Protein AF-A0A506R7N8-F1 (afdb_monomer_lite)

pLDDT: mean 87.82, std 11.96, range [47.84, 98.44]

Radius of gyration: 21.25 Å; chains: 1; bounding box: 70×43×49 Å

Secondary structure (DSSP, 8-state):
--GGGGGS--------SS-HHHHHHHHHHHHHGGGGSPPPGGG-SHHHHHHHHHHHHHHHHHHHHHHGGG--S-HHHHHHHHHHHHHHHHHHHHHHHHHTTPPP-HHHHHHHHHHHHHHHHHHHHHS---GGGHHHHHHHHHHHHHHHHHHTHHHHHHHHT-

Structure (mmCIF, N/CA/C/O backbone):
data_AF-A0A506R7N8-F1
#
_entry.id   AF-A0A506R7N8-F1
#
loop_
_atom_site.group_PDB
_atom_site.id
_atom_site.type_symbol
_atom_site.label_atom_id
_atom_site.label_alt_id
_atom_site.label_comp_id
_atom_site.label_asym_id
_atom_site.label_entity_id
_atom_site.label_seq_id
_atom_site.pdbx_PDB_ins_code
_atom_site.Cartn_x
_atom_site.Cartn_y
_atom_site.Cartn_z
_atom_site.occupancy
_atom_site.B_iso_or_equiv
_atom_site.auth_seq_id
_atom_site.auth_comp_id
_atom_site.auth_asym_id
_atom_site.auth_atom_id
_atom_site.pdbx_PDB_model_num
ATOM 1 N N . MET A 1 1 ? -54.393 -23.425 22.271 1.00 50.28 1 MET A N 1
ATOM 2 C CA . MET A 1 1 ? -53.135 -23.169 21.539 1.00 50.28 1 MET A CA 1
ATOM 3 C C . MET A 1 1 ? -51.995 -23.272 22.531 1.00 50.28 1 MET A C 1
ATOM 5 O O . MET A 1 1 ? -51.877 -22.425 23.405 1.00 50.28 1 MET A O 1
ATOM 9 N N . SER A 1 2 ? -51.272 -24.388 22.492 1.00 47.84 2 SER A N 1
ATOM 10 C CA . SER A 1 2 ? -50.206 -24.721 23.436 1.00 47.84 2 SER A CA 1
ATOM 11 C C . SER A 1 2 ? -48.902 -24.026 23.056 1.00 47.84 2 SER A C 1
ATOM 13 O O . SER A 1 2 ? -48.485 -24.072 21.905 1.00 47.84 2 SER A O 1
ATOM 15 N N . VAL A 1 3 ? -48.219 -23.480 24.062 1.00 57.69 3 VAL A N 1
ATOM 16 C CA . VAL A 1 3 ? -46.898 -22.812 24.029 1.00 57.69 3 VAL A CA 1
ATOM 17 C C . VAL A 1 3 ? -45.778 -23.653 23.365 1.00 57.69 3 VAL A C 1
ATOM 19 O O . VAL A 1 3 ? -44.686 -23.160 23.111 1.00 57.69 3 VAL A O 1
ATOM 22 N N . GLN A 1 4 ? -46.036 -24.923 23.038 1.00 52.19 4 GLN A N 1
ATOM 23 C CA . GLN A 1 4 ? -45.079 -25.851 22.429 1.00 52.19 4 GLN A CA 1
ATOM 24 C C . GLN A 1 4 ? -44.862 -25.681 20.914 1.00 52.19 4 GLN A C 1
ATOM 26 O O . GLN A 1 4 ? -43.877 -26.207 20.401 1.00 52.19 4 GLN A O 1
ATOM 31 N N . GLU A 1 5 ? -45.711 -24.945 20.194 1.00 51.19 5 GLU A N 1
ATOM 32 C CA . GLU A 1 5 ? -45.593 -24.814 18.727 1.00 51.19 5 GLU A CA 1
ATOM 33 C C . GLU A 1 5 ? -44.545 -23.789 18.256 1.00 51.19 5 GLU A C 1
ATOM 35 O O . GLU A 1 5 ? -44.140 -23.813 17.098 1.00 51.19 5 GLU A O 1
ATOM 40 N N . GLU A 1 6 ? -44.030 -22.930 19.140 1.00 52.16 6 GLU A N 1
ATOM 41 C CA . GLU A 1 6 ? -43.092 -21.858 18.757 1.00 52.16 6 GLU A CA 1
ATOM 42 C C . GLU A 1 6 ? -41.606 -22.289 18.765 1.00 52.16 6 GLU A C 1
ATOM 44 O O . GLU A 1 6 ? -40.712 -21.520 18.411 1.00 52.16 6 GLU A O 1
ATOM 49 N N . LEU A 1 7 ? -41.313 -23.537 19.150 1.00 54.09 7 LEU A N 1
ATOM 50 C CA . LEU A 1 7 ? -39.944 -24.064 19.279 1.00 54.09 7 LEU A CA 1
ATOM 51 C C . LEU A 1 7 ? -39.391 -24.721 18.004 1.00 54.09 7 LEU A C 1
ATOM 53 O O . LEU A 1 7 ? -38.232 -25.143 17.988 1.00 54.09 7 LEU A O 1
ATOM 57 N N . ILE A 1 8 ? -40.176 -24.797 16.928 1.00 61.09 8 ILE A N 1
ATOM 58 C CA . ILE A 1 8 ? -39.795 -25.501 15.702 1.00 61.09 8 ILE A CA 1
ATOM 59 C C . ILE A 1 8 ? -39.525 -24.487 14.576 1.00 61.09 8 ILE A C 1
ATOM 61 O O . ILE A 1 8 ? -40.351 -23.653 14.241 1.00 61.09 8 ILE A O 1
ATOM 65 N N . THR A 1 9 ? -38.322 -24.598 14.004 1.00 58.53 9 THR A N 1
ATOM 66 C CA . THR A 1 9 ? -37.791 -23.928 12.799 1.00 58.53 9 THR A CA 1
ATOM 67 C C . THR A 1 9 ? -37.196 -22.519 12.927 1.00 58.53 9 THR A C 1
ATOM 69 O O . THR A 1 9 ? -37.532 -21.613 12.167 1.00 58.53 9 THR A O 1
ATOM 72 N N . LYS A 1 10 ? -36.153 -22.340 13.745 1.00 57.75 10 LYS A N 1
ATOM 73 C CA . LYS A 1 10 ? -35.015 -21.538 13.253 1.00 57.75 10 LYS A CA 1
ATOM 74 C C . LYS A 1 10 ? -33.999 -22.507 12.653 1.00 57.75 10 LYS A C 1
ATOM 76 O O . LYS A 1 10 ? -33.457 -23.310 13.412 1.00 57.75 10 LYS A O 1
ATOM 81 N N . PRO A 1 11 ? -33.746 -22.484 11.329 1.00 61.94 11 PRO A N 1
ATOM 82 C CA . PRO A 1 11 ? -32.710 -23.331 10.756 1.00 61.94 11 PRO A CA 1
ATOM 83 C C . PRO A 1 11 ? -31.388 -23.023 11.472 1.00 61.94 11 PRO A C 1
ATOM 85 O O . PRO A 1 11 ? -31.109 -21.846 11.745 1.00 61.94 11 PRO A O 1
ATOM 88 N N . PRO A 1 12 ? -30.582 -24.041 11.824 1.00 63.19 12 PRO A N 1
ATOM 89 C CA . PRO A 1 12 ? -29.289 -23.804 12.438 1.00 63.19 12 PRO A CA 1
ATOM 90 C C . PRO A 1 12 ? -28.508 -22.895 11.496 1.00 63.19 12 PRO A C 1
ATOM 92 O O . PRO A 1 12 ? -28.318 -23.215 10.325 1.00 63.19 12 PRO A O 1
ATOM 95 N N . LYS A 1 13 ? -28.118 -21.720 11.997 1.00 65.88 13 LYS A N 1
ATOM 96 C CA . LYS A 1 13 ? -27.350 -20.736 11.236 1.00 65.88 13 LYS A CA 1
ATOM 97 C C . LYS A 1 13 ? -26.044 -21.418 10.835 1.00 65.88 13 LYS A C 1
ATOM 99 O O . LYS A 1 13 ? -25.138 -21.522 11.663 1.00 65.88 13 LYS A O 1
ATOM 104 N N . SER A 1 14 ? -25.992 -21.949 9.613 1.00 70.00 14 SER A N 1
ATOM 105 C CA . SER A 1 14 ? -24.886 -22.756 9.110 1.00 70.00 14 SER A CA 1
ATOM 106 C C . SER A 1 14 ? -23.628 -21.909 9.194 1.00 70.00 14 SER A C 1
ATOM 108 O O . SER A 1 14 ? -23.457 -20.944 8.442 1.00 70.00 14 SER A O 1
ATOM 110 N N . ARG A 1 15 ? -22.775 -22.199 10.178 1.00 70.31 15 ARG A N 1
ATOM 111 C CA . ARG A 1 15 ? -21.480 -21.537 10.268 1.00 70.31 15 ARG A CA 1
ATOM 112 C C . ARG A 1 15 ? -20.692 -21.989 9.039 1.00 70.31 15 ARG A C 1
ATOM 114 O O . ARG A 1 15 ? -20.646 -23.192 8.789 1.00 70.31 15 ARG A O 1
ATOM 121 N N . PRO A 1 16 ? -20.127 -21.062 8.251 1.00 70.62 16 PRO A N 1
ATOM 122 C CA . PRO A 1 16 ? -19.314 -21.452 7.112 1.00 70.62 16 PRO A CA 1
ATOM 123 C C . PRO A 1 16 ? -18.175 -22.350 7.603 1.00 70.62 16 PRO A C 1
ATOM 125 O O . PRO A 1 16 ? -17.572 -22.067 8.640 1.00 70.62 16 PRO A O 1
ATOM 128 N N . LEU A 1 17 ? -17.901 -23.426 6.860 1.00 79.31 17 LEU A N 1
ATOM 129 C CA . LEU A 1 17 ? -16.874 -24.417 7.200 1.00 79.31 17 LEU A CA 1
ATOM 130 C C . LEU A 1 17 ? -15.485 -23.773 7.355 1.00 79.31 17 LEU A C 1
ATOM 132 O O . LEU A 1 17 ? -14.674 -24.219 8.159 1.00 79.31 17 LEU A O 1
ATOM 136 N N . ILE A 1 18 ? -15.237 -22.688 6.614 1.00 83.94 18 ILE A N 1
ATOM 137 C CA . ILE A 1 18 ? -13.991 -21.924 6.636 1.00 83.94 18 ILE A CA 1
ATOM 138 C C . ILE A 1 18 ? -14.291 -20.505 7.143 1.00 83.94 18 ILE A C 1
ATOM 140 O O . ILE A 1 18 ? -15.169 -19.827 6.596 1.00 83.94 18 ILE A O 1
ATOM 144 N N . PRO A 1 19 ? -13.577 -20.009 8.170 1.00 88.06 19 PRO A N 1
ATOM 145 C CA . PRO A 1 19 ? -13.793 -18.661 8.675 1.00 88.06 19 PRO A CA 1
ATOM 146 C C . PRO A 1 19 ? -13.356 -17.617 7.637 1.00 88.06 19 PRO A C 1
ATOM 148 O O . PRO A 1 19 ? -12.292 -17.720 7.032 1.00 88.06 19 PRO A O 1
ATOM 151 N N . PHE A 1 20 ? -14.155 -16.561 7.466 1.00 89.56 20 PHE A N 1
ATOM 152 C CA . PHE 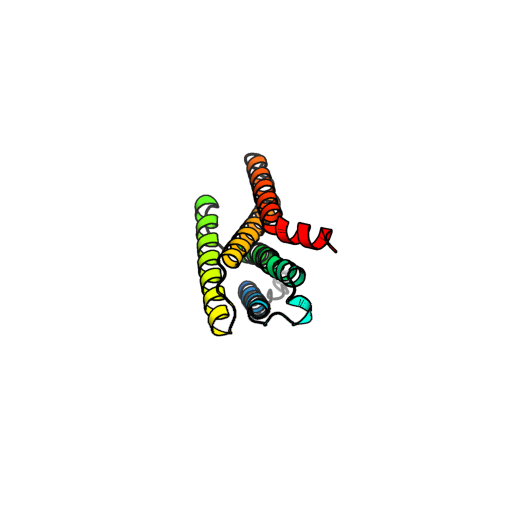A 1 20 ? -13.924 -15.508 6.466 1.00 89.56 20 PHE A CA 1
ATOM 153 C C . PHE A 1 20 ? -12.494 -14.912 6.446 1.00 89.56 20 PHE A C 1
ATOM 155 O O . PHE A 1 20 ? -11.959 -14.726 5.354 1.00 89.56 20 PHE A O 1
ATOM 162 N N . PRO A 1 21 ? -11.816 -14.662 7.590 1.00 91.06 21 PRO A N 1
ATOM 163 C CA . PRO A 1 21 ? -10.426 -14.200 7.578 1.00 91.06 21 PRO A CA 1
ATOM 164 C C . PRO A 1 21 ? -9.455 -15.170 6.894 1.00 91.06 21 PRO A C 1
ATOM 166 O O . PRO A 1 21 ? -8.516 -14.716 6.253 1.00 91.06 21 PRO A O 1
ATOM 169 N N . VAL A 1 22 ? -9.686 -16.484 6.988 1.00 92.25 22 VAL A N 1
ATOM 170 C CA . VAL A 1 22 ? -8.844 -17.492 6.324 1.00 92.25 22 VAL A CA 1
ATOM 171 C C . VAL A 1 22 ? -9.018 -17.419 4.811 1.00 92.25 22 VAL A C 1
ATOM 173 O O . VAL A 1 22 ? -8.026 -17.455 4.092 1.00 92.25 22 VAL A O 1
ATOM 176 N N . ILE A 1 23 ? -10.247 -17.215 4.327 1.00 93.88 23 ILE A N 1
ATOM 177 C CA . ILE A 1 23 ? -10.509 -17.004 2.895 1.00 93.88 23 ILE A CA 1
ATOM 178 C C . ILE A 1 23 ? -9.739 -15.778 2.392 1.00 93.88 23 ILE A C 1
ATOM 180 O O . ILE A 1 23 ? -9.076 -15.855 1.363 1.00 93.88 23 ILE A O 1
ATOM 184 N N . LEU A 1 24 ? -9.770 -14.666 3.137 1.00 94.88 24 LEU A N 1
ATOM 185 C CA . LEU A 1 24 ? -9.000 -13.473 2.776 1.00 94.88 24 LEU A CA 1
ATOM 186 C C . LEU A 1 24 ? -7.499 -13.762 2.722 1.00 94.88 24 LEU A C 1
ATOM 188 O O . LEU A 1 24 ? -6.851 -13.346 1.768 1.00 94.88 24 LEU A O 1
ATOM 192 N N . VAL A 1 25 ? -6.943 -14.475 3.709 1.00 94.56 25 VAL A N 1
ATOM 193 C CA . VAL A 1 25 ? -5.517 -14.846 3.697 1.00 94.56 25 VAL A CA 1
ATOM 194 C C . VAL A 1 25 ? -5.189 -15.647 2.442 1.00 94.56 25 VAL A C 1
ATOM 196 O O . VAL A 1 25 ? -4.279 -15.262 1.722 1.00 94.56 25 VAL A O 1
ATOM 199 N N . VAL A 1 26 ? -5.968 -16.684 2.125 1.00 95.38 26 VAL A N 1
ATOM 200 C CA . VAL A 1 26 ? -5.753 -17.511 0.927 1.00 95.38 26 VAL A CA 1
ATOM 201 C C . VAL A 1 26 ? -5.806 -16.671 -0.350 1.00 95.38 26 VAL A C 1
ATOM 203 O O . VAL A 1 26 ? -4.899 -16.757 -1.174 1.00 95.38 26 VAL A O 1
ATOM 206 N N . VAL A 1 27 ? -6.822 -15.815 -0.503 1.00 96.06 27 VAL A N 1
ATOM 207 C CA . VAL A 1 27 ? -6.962 -14.939 -1.677 1.00 96.06 27 VAL A CA 1
ATOM 208 C C . VAL A 1 27 ? -5.755 -14.013 -1.820 1.00 96.06 27 VAL A C 1
ATOM 210 O O . VAL A 1 27 ? -5.171 -13.928 -2.897 1.00 96.06 27 VAL A O 1
ATOM 213 N N . PHE A 1 28 ? -5.339 -13.346 -0.743 1.00 96.25 28 PHE A N 1
ATOM 214 C CA . PHE A 1 28 ? -4.194 -12.437 -0.793 1.00 96.25 28 PHE A CA 1
ATOM 215 C C . PHE A 1 28 ? -2.863 -13.166 -0.975 1.00 96.25 28 PHE A C 1
ATOM 217 O O . PHE A 1 28 ? -1.987 -12.630 -1.646 1.00 96.25 28 PHE A O 1
ATOM 224 N N . SER A 1 29 ? -2.715 -14.386 -0.457 1.00 94.00 29 SER A N 1
ATOM 225 C CA . SER A 1 29 ? -1.554 -15.234 -0.733 1.00 94.00 29 SER A CA 1
ATOM 226 C C . SER A 1 29 ? -1.470 -15.593 -2.217 1.00 94.00 29 SER A C 1
ATOM 228 O O . SER A 1 29 ? -0.41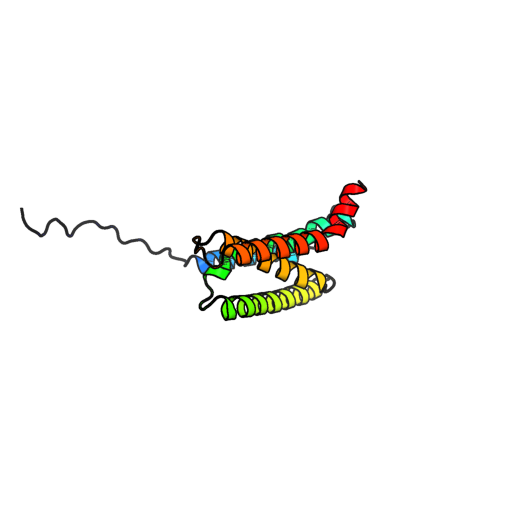1 -15.423 -2.815 1.00 94.00 29 SER A O 1
ATOM 230 N N . ILE A 1 30 ? -2.581 -15.993 -2.843 1.00 95.56 30 ILE A N 1
ATOM 231 C CA . ILE A 1 30 ? -2.622 -16.284 -4.286 1.00 95.56 30 ILE A CA 1
ATOM 232 C C . ILE A 1 30 ? -2.292 -15.029 -5.097 1.00 95.56 30 ILE A C 1
ATOM 234 O O . ILE A 1 30 ? -1.430 -15.068 -5.969 1.00 95.56 30 ILE A O 1
ATOM 238 N N . LEU A 1 31 ? -2.923 -13.894 -4.785 1.00 94.94 31 LEU A N 1
ATOM 239 C CA . LEU A 1 31 ? -2.651 -12.635 -5.481 1.00 94.94 31 LEU A CA 1
ATOM 240 C C . LEU A 1 31 ? -1.208 -12.154 -5.270 1.00 94.94 31 LEU A C 1
ATOM 242 O O . LEU A 1 31 ? -0.627 -11.569 -6.179 1.00 94.94 31 LEU A O 1
ATOM 246 N N . SER A 1 32 ? -0.601 -12.430 -4.110 1.00 93.81 32 SER A N 1
ATOM 247 C CA . SER A 1 32 ? 0.791 -12.053 -3.845 1.00 93.81 32 SER A CA 1
ATOM 248 C C . SER A 1 32 ? 1.796 -12.783 -4.740 1.00 93.81 32 SER A C 1
ATOM 250 O O . SER A 1 32 ? 2.881 -12.258 -4.979 1.00 93.81 32 SER A O 1
ATOM 252 N N . ALA A 1 33 ? 1.428 -13.934 -5.320 1.00 93.00 33 ALA A N 1
ATOM 253 C CA . ALA A 1 33 ? 2.267 -14.634 -6.292 1.00 93.00 33 ALA A CA 1
ATOM 254 C C . ALA A 1 33 ? 2.610 -13.751 -7.509 1.00 93.00 33 ALA A C 1
ATOM 256 O O . ALA A 1 33 ? 3.681 -13.896 -8.094 1.00 93.00 33 ALA A O 1
ATOM 257 N N . LEU A 1 34 ? 1.748 -12.781 -7.847 1.00 91.19 34 LEU A N 1
ATOM 258 C CA . LEU A 1 34 ? 1.969 -11.839 -8.947 1.00 91.19 34 LEU A CA 1
ATOM 259 C C . LEU A 1 34 ? 3.220 -10.968 -8.755 1.00 91.19 34 LEU A C 1
ATOM 261 O O . LEU A 1 34 ? 3.839 -10.585 -9.745 1.00 91.19 34 LEU A O 1
ATOM 265 N N . PHE A 1 35 ? 3.643 -10.699 -7.514 1.00 91.06 35 PHE A N 1
ATOM 266 C CA . PHE A 1 35 ? 4.874 -9.945 -7.241 1.00 91.06 35 PHE A CA 1
ATOM 267 C C . PHE A 1 35 ? 6.140 -10.707 -7.661 1.00 91.06 35 PHE A C 1
ATOM 269 O O . PHE A 1 35 ? 7.172 -10.097 -7.950 1.00 91.06 35 PHE A O 1
ATOM 276 N N . PHE A 1 36 ? 6.068 -12.035 -7.740 1.00 91.25 36 PHE A N 1
ATOM 277 C CA . PHE A 1 36 ? 7.199 -12.896 -8.087 1.00 91.25 36 PHE A CA 1
ATOM 278 C C . PHE A 1 36 ? 7.296 -13.176 -9.587 1.00 91.25 36 PHE A C 1
ATOM 280 O O . PHE A 1 36 ? 8.325 -13.659 -10.052 1.00 91.25 36 PHE A O 1
ATOM 287 N N . VAL A 1 37 ? 6.259 -12.844 -10.361 1.00 88.19 37 VAL A N 1
ATOM 288 C CA . VAL A 1 37 ? 6.269 -13.024 -11.814 1.00 88.19 37 VAL A CA 1
ATOM 289 C C . VAL A 1 37 ? 7.259 -12.029 -12.438 1.00 88.19 37 VAL A C 1
ATOM 291 O O . VAL A 1 37 ? 7.153 -10.823 -12.182 1.00 88.19 37 VAL A O 1
ATOM 294 N N . PRO A 1 38 ? 8.232 -12.488 -13.249 1.00 83.50 38 PRO A N 1
ATOM 295 C CA . PRO A 1 38 ? 9.137 -11.597 -13.966 1.00 83.50 38 PRO A CA 1
ATOM 296 C C . PRO A 1 38 ? 8.374 -10.639 -14.883 1.00 83.50 38 PRO A C 1
ATOM 298 O O . PRO A 1 38 ? 7.356 -11.001 -15.473 1.00 83.50 38 PRO A O 1
ATOM 301 N N . VAL A 1 39 ? 8.880 -9.414 -15.033 1.00 82.94 39 VAL A N 1
ATOM 302 C CA . VAL A 1 39 ? 8.249 -8.412 -15.901 1.00 82.94 39 VAL A CA 1
ATOM 303 C C . VAL A 1 39 ? 8.278 -8.906 -17.357 1.00 82.94 39 VAL A C 1
ATOM 305 O O . VAL A 1 39 ? 9.365 -9.178 -17.874 1.00 82.94 39 VAL A O 1
ATOM 308 N N . PRO A 1 40 ? 7.126 -9.010 -18.047 1.00 85.44 40 PRO A N 1
ATOM 309 C CA . PRO A 1 40 ? 7.085 -9.406 -19.451 1.00 85.44 40 PRO A CA 1
ATOM 310 C C . PRO A 1 40 ? 7.900 -8.454 -20.332 1.00 85.44 40 PRO A C 1
ATOM 312 O O . PRO A 1 40 ? 7.866 -7.245 -20.110 1.00 85.44 40 PRO A O 1
ATOM 315 N N . LYS A 1 41 ? 8.556 -8.972 -21.383 1.00 85.88 41 LYS A N 1
ATOM 316 C CA . LYS A 1 41 ? 9.434 -8.183 -22.276 1.00 85.88 41 LYS A CA 1
ATOM 317 C C . LYS A 1 41 ? 8.775 -6.913 -22.834 1.00 85.88 41 LYS A C 1
ATOM 319 O O . LYS A 1 41 ? 9.420 -5.879 -22.946 1.00 85.88 41 LYS A O 1
ATOM 324 N N . TRP A 1 42 ? 7.480 -6.978 -23.142 1.00 84.50 42 TRP A N 1
ATOM 325 C CA . TRP A 1 42 ? 6.703 -5.849 -23.662 1.00 84.50 42 TRP A CA 1
ATOM 326 C C . TRP A 1 42 ? 6.400 -4.762 -22.608 1.00 84.50 42 TRP A C 1
ATOM 328 O O . TRP A 1 42 ? 6.115 -3.628 -22.977 1.00 84.50 42 TRP A O 1
ATOM 338 N N . MET A 1 43 ? 6.512 -5.068 -21.308 1.00 85.31 43 MET A N 1
ATOM 339 C CA . MET A 1 43 ? 6.419 -4.107 -20.192 1.00 85.31 43 MET A CA 1
ATOM 340 C C . MET A 1 43 ? 7.771 -3.760 -19.566 1.00 85.31 43 MET A C 1
ATOM 342 O O . MET A 1 43 ? 7.815 -2.984 -18.614 1.00 85.31 43 MET A O 1
ATOM 346 N N . SER A 1 44 ? 8.880 -4.295 -20.081 1.00 83.25 44 SER A N 1
ATOM 347 C CA . SER A 1 44 ? 10.214 -4.025 -19.531 1.00 83.25 44 SER A CA 1
ATOM 348 C C . SER A 1 44 ? 10.677 -2.577 -19.732 1.00 83.25 44 SER A C 1
ATOM 350 O O . SER A 1 44 ? 11.680 -2.171 -19.151 1.00 83.25 44 SER A O 1
ATOM 352 N N . GLY A 1 45 ? 9.957 -1.787 -20.535 1.00 87.31 45 GLY A N 1
ATOM 353 C CA . GLY A 1 45 ? 10.228 -0.366 -20.714 1.00 87.31 45 GLY A CA 1
ATOM 354 C C . GLY A 1 45 ? 9.935 0.478 -19.460 1.00 87.31 45 GLY A C 1
ATOM 355 O O . GLY A 1 45 ? 9.200 0.051 -18.563 1.00 87.31 45 GLY A O 1
ATOM 356 N N . PRO A 1 46 ? 10.443 1.724 -19.403 1.00 86.00 46 PRO A N 1
ATOM 357 C CA . PRO A 1 46 ? 10.288 2.597 -18.239 1.00 86.00 46 PRO A CA 1
ATOM 358 C C . PRO A 1 46 ? 8.831 2.859 -17.842 1.00 86.00 46 PRO A C 1
ATOM 360 O O . PRO A 1 46 ? 8.554 3.041 -16.653 1.00 86.00 46 PRO A O 1
ATOM 363 N N . LEU A 1 47 ? 7.920 2.911 -18.818 1.00 87.75 47 LEU A N 1
ATOM 364 C CA . LEU A 1 47 ? 6.488 3.097 -18.591 1.00 87.75 47 LEU A CA 1
ATOM 365 C C . LEU A 1 47 ? 5.842 1.841 -17.994 1.00 87.75 47 LEU A C 1
ATOM 367 O O . LEU A 1 47 ? 5.159 1.936 -16.978 1.00 87.75 47 LEU A O 1
ATOM 371 N N . GLY A 1 48 ? 6.097 0.666 -18.578 1.00 87.44 48 GLY A N 1
ATOM 372 C CA . GLY A 1 48 ? 5.551 -0.602 -18.087 1.00 87.44 48 GLY A CA 1
ATOM 373 C C . GLY A 1 48 ? 5.983 -0.891 -16.649 1.00 87.44 48 GLY A C 1
ATOM 374 O O . GLY A 1 48 ? 5.146 -1.216 -15.808 1.00 87.44 48 GLY A O 1
ATOM 375 N N . ALA A 1 49 ? 7.252 -0.635 -16.318 1.00 85.94 49 ALA A N 1
ATOM 376 C CA . ALA A 1 49 ? 7.738 -0.705 -14.942 1.00 85.94 49 ALA A CA 1
ATOM 377 C C . ALA A 1 49 ? 6.977 0.252 -14.003 1.00 85.94 49 ALA A C 1
ATOM 379 O O . ALA A 1 49 ? 6.558 -0.142 -12.917 1.00 85.94 49 ALA A O 1
ATOM 380 N N . ALA A 1 50 ? 6.748 1.501 -14.418 1.00 87.19 50 ALA A N 1
ATOM 381 C CA . ALA A 1 50 ? 6.029 2.483 -13.605 1.00 87.19 50 ALA A CA 1
ATOM 382 C C . ALA A 1 50 ? 4.549 2.101 -13.373 1.00 87.19 50 ALA A C 1
ATOM 384 O O . ALA A 1 50 ? 4.027 2.301 -12.270 1.00 87.19 50 ALA A O 1
ATOM 385 N N . ILE A 1 51 ? 3.894 1.498 -14.372 1.00 89.62 51 ILE A N 1
ATOM 386 C CA . ILE A 1 51 ? 2.532 0.957 -14.257 1.00 89.62 51 ILE A CA 1
ATOM 387 C C . ILE A 1 51 ? 2.506 -0.201 -13.255 1.00 89.62 51 ILE A C 1
ATOM 389 O O . ILE A 1 51 ? 1.725 -0.166 -12.304 1.00 89.62 51 ILE A O 1
ATOM 393 N N . LEU A 1 52 ? 3.396 -1.187 -13.406 1.00 90.75 52 LEU A N 1
ATOM 394 C CA . LEU A 1 52 ? 3.470 -2.345 -12.507 1.00 90.75 52 LEU A CA 1
ATOM 395 C C . LEU A 1 52 ? 3.749 -1.936 -11.055 1.00 90.75 52 LEU A C 1
ATOM 397 O O . LEU A 1 52 ? 3.110 -2.446 -10.136 1.00 90.75 52 LEU A O 1
ATOM 401 N N . ASN A 1 53 ? 4.605 -0.934 -10.848 1.00 91.25 53 ASN A N 1
ATOM 402 C CA . ASN A 1 53 ? 4.899 -0.378 -9.526 1.00 91.25 53 ASN A CA 1
ATOM 403 C C . ASN A 1 53 ? 3.662 0.234 -8.844 1.00 91.25 53 ASN A C 1
ATOM 405 O O . ASN A 1 53 ? 3.571 0.256 -7.619 1.00 91.25 53 ASN A O 1
ATOM 409 N N . THR A 1 54 ? 2.677 0.707 -9.612 1.00 93.31 54 THR A N 1
ATOM 410 C CA . THR A 1 54 ? 1.404 1.208 -9.058 1.00 93.31 54 THR A CA 1
ATOM 411 C C . THR A 1 54 ? 0.562 0.073 -8.466 1.00 93.31 54 THR A C 1
ATOM 413 O O . THR A 1 54 ? -0.200 0.290 -7.520 1.00 93.31 54 THR A O 1
ATOM 416 N N . GLY A 1 55 ? 0.765 -1.158 -8.946 1.00 94.38 55 GLY A N 1
ATOM 417 C CA . GLY A 1 55 ? 0.153 -2.363 -8.397 1.00 94.38 55 GLY A CA 1
ATOM 418 C C . GLY A 1 55 ? 0.438 -2.555 -6.906 1.00 94.38 55 GLY A C 1
ATOM 419 O O . GLY A 1 55 ? -0.469 -2.944 -6.176 1.00 94.38 55 GLY A O 1
ATOM 420 N N . HIS A 1 56 ? 1.632 -2.189 -6.424 1.00 96.25 56 HIS A N 1
ATOM 421 C CA . HIS A 1 56 ? 1.983 -2.238 -4.997 1.00 96.25 56 HIS A CA 1
ATOM 422 C C . HIS A 1 56 ? 1.046 -1.374 -4.141 1.00 96.25 56 HIS A C 1
ATOM 424 O O . HIS A 1 56 ? 0.471 -1.848 -3.159 1.00 96.25 56 HIS A O 1
ATOM 430 N N . ILE A 1 57 ? 0.832 -0.119 -4.548 1.00 97.12 57 ILE A N 1
ATOM 431 C CA . ILE A 1 57 ? -0.031 0.831 -3.830 1.00 97.12 57 ILE A CA 1
ATOM 432 C C . ILE A 1 57 ? -1.474 0.315 -3.801 1.00 97.12 57 ILE A C 1
ATOM 434 O O . ILE A 1 57 ? -2.105 0.297 -2.742 1.00 97.12 57 ILE A O 1
ATOM 438 N N . ILE A 1 58 ? -1.991 -0.140 -4.947 1.00 97.00 58 ILE A N 1
ATOM 439 C CA . ILE A 1 58 ? -3.362 -0.660 -5.057 1.00 97.00 58 ILE A CA 1
ATOM 440 C C . ILE A 1 58 ? -3.524 -1.914 -4.194 1.00 97.00 58 ILE A C 1
ATOM 442 O O . ILE A 1 58 ? -4.436 -1.976 -3.367 1.00 97.00 58 ILE A O 1
ATOM 446 N N . PHE A 1 59 ? -2.623 -2.888 -4.335 1.00 97.69 59 PHE A N 1
ATOM 447 C CA . PHE A 1 59 ? -2.669 -4.146 -3.595 1.00 97.69 59 PHE A CA 1
ATOM 448 C C . PHE A 1 59 ? -2.660 -3.906 -2.086 1.00 97.69 59 PHE A C 1
ATOM 450 O O . PHE A 1 59 ? -3.539 -4.403 -1.381 1.00 97.69 59 PHE A O 1
ATOM 457 N N . PHE A 1 60 ? -1.723 -3.097 -1.581 1.00 98.12 60 PHE A N 1
ATOM 458 C CA . PHE A 1 60 ? -1.620 -2.836 -0.146 1.00 98.12 60 PHE A CA 1
ATOM 459 C C . PHE A 1 60 ? -2.739 -1.935 0.395 1.00 98.12 60 PHE A C 1
ATOM 461 O O . PHE A 1 60 ? -3.112 -2.061 1.563 1.00 98.12 60 PHE A O 1
ATOM 468 N N . SER A 1 61 ? -3.346 -1.092 -0.446 1.00 98.12 61 SER A N 1
ATOM 469 C CA . SER A 1 61 ? -4.565 -0.355 -0.092 1.00 98.12 61 SER A CA 1
ATOM 470 C C . SER A 1 61 ? -5.742 -1.299 0.141 1.00 98.12 61 SER A C 1
ATOM 472 O O . SER A 1 61 ? -6.354 -1.282 1.214 1.00 98.12 61 SER A O 1
ATOM 474 N N . VAL A 1 62 ? -6.002 -2.212 -0.800 1.00 97.69 62 VAL A N 1
ATOM 475 C CA . VAL A 1 62 ? -7.073 -3.211 -0.656 1.00 97.69 62 VAL A CA 1
ATOM 476 C C . VAL A 1 62 ? -6.759 -4.191 0.483 1.00 97.69 62 VAL A C 1
ATOM 478 O O . VAL A 1 62 ? -7.651 -4.528 1.264 1.00 97.69 62 VAL A O 1
ATOM 481 N N . PHE A 1 63 ? -5.492 -4.586 0.654 1.00 97.75 63 PHE A N 1
ATOM 482 C CA . PHE A 1 63 ? -5.027 -5.396 1.785 1.00 97.75 63 PHE A CA 1
ATOM 483 C C . PHE A 1 63 ? -5.353 -4.726 3.121 1.00 97.75 63 PHE A C 1
ATOM 485 O O . PHE A 1 63 ? -5.956 -5.343 4.001 1.00 97.75 63 PHE A O 1
ATOM 492 N N . ALA A 1 64 ? -5.028 -3.443 3.277 1.00 97.19 64 ALA A N 1
ATOM 493 C CA . ALA A 1 64 ? -5.356 -2.704 4.485 1.00 97.19 64 ALA A CA 1
ATOM 494 C C . ALA A 1 64 ? -6.873 -2.623 4.705 1.00 97.19 64 ALA A C 1
ATOM 496 O O . ALA A 1 64 ? -7.348 -2.878 5.813 1.00 97.19 64 ALA A O 1
ATOM 497 N N . MET A 1 65 ? -7.657 -2.360 3.656 1.00 95.75 65 MET A N 1
ATOM 498 C CA . MET A 1 65 ? -9.121 -2.343 3.745 1.00 95.75 65 MET A CA 1
ATOM 499 C C . MET A 1 65 ? -9.712 -3.694 4.192 1.00 95.75 65 MET A C 1
ATOM 501 O O . MET A 1 65 ? -10.698 -3.745 4.944 1.00 95.75 65 MET A O 1
ATOM 505 N N . ALA A 1 66 ? -9.110 -4.799 3.753 1.00 95.75 66 ALA A N 1
ATOM 506 C CA . ALA A 1 66 ? -9.507 -6.150 4.122 1.00 95.75 66 ALA A CA 1
ATOM 507 C C . ALA A 1 66 ? -9.098 -6.489 5.563 1.00 95.75 66 ALA A C 1
ATOM 509 O O . ALA A 1 66 ? -9.953 -6.869 6.365 1.00 95.75 66 ALA A O 1
ATOM 510 N N . PHE A 1 67 ? -7.823 -6.303 5.915 1.00 95.94 67 PHE A N 1
ATOM 511 C CA . PHE A 1 67 ? -7.245 -6.859 7.138 1.00 95.94 67 PHE A CA 1
ATOM 512 C C . PHE A 1 67 ? -7.195 -5.910 8.326 1.00 95.94 67 PHE A C 1
ATOM 514 O O . PHE A 1 67 ? -7.274 -6.372 9.468 1.00 95.94 67 PHE A O 1
ATOM 521 N N . TYR A 1 68 ? -7.122 -4.593 8.101 1.00 95.12 68 TYR A N 1
ATOM 522 C CA . TYR A 1 68 ? -6.982 -3.633 9.194 1.00 95.12 68 TYR A CA 1
ATOM 523 C C . TYR A 1 68 ? -8.100 -3.815 10.218 1.00 95.12 68 TYR A C 1
ATOM 525 O O . TYR A 1 68 ? -7.823 -3.824 11.415 1.00 95.12 68 TYR A O 1
ATOM 533 N N . ARG A 1 69 ? -9.338 -4.087 9.771 1.00 91.06 69 ARG A N 1
ATOM 534 C CA . ARG A 1 69 ? -10.521 -4.314 10.624 1.00 91.06 69 ARG A CA 1
ATOM 535 C C . ARG A 1 69 ? -10.338 -5.405 11.692 1.00 91.06 69 ARG A C 1
ATOM 537 O O . ARG A 1 69 ? -10.941 -5.282 12.752 1.00 91.06 69 ARG A O 1
ATOM 544 N N . PHE A 1 70 ? -9.494 -6.412 11.448 1.00 91.62 70 PHE A N 1
ATOM 545 C CA . PHE A 1 70 ? -9.255 -7.523 12.379 1.00 91.62 70 PHE A CA 1
ATOM 546 C C . PHE A 1 70 ? -8.212 -7.207 13.456 1.00 91.62 70 PHE A C 1
ATOM 548 O O . PHE A 1 70 ? -8.069 -7.960 14.418 1.00 91.62 70 PHE A O 1
ATOM 555 N N . THR A 1 71 ? -7.500 -6.083 13.346 1.00 90.56 71 THR A N 1
ATOM 556 C CA . THR A 1 71 ? -6.581 -5.652 14.405 1.00 90.56 71 THR A CA 1
ATOM 557 C C . THR A 1 71 ? -7.330 -5.018 15.578 1.00 90.56 71 THR A C 1
ATOM 559 O O 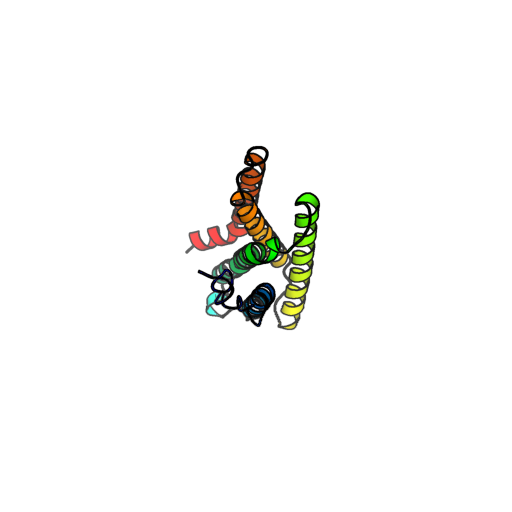. THR A 1 71 ? -8.252 -4.223 15.402 1.00 90.56 71 THR A O 1
ATOM 562 N N . LYS A 1 72 ? -6.934 -5.374 16.805 1.00 89.31 72 LYS A N 1
ATOM 563 C CA . LYS A 1 72 ? -7.580 -4.918 18.047 1.00 89.31 72 LYS A CA 1
ATOM 564 C C . LYS A 1 72 ? -6.876 -3.694 18.645 1.00 89.31 72 LYS A C 1
ATOM 566 O O . LYS A 1 72 ? -5.653 -3.553 18.545 1.00 89.31 72 LYS A O 1
ATOM 571 N N . GLY A 1 73 ? -7.636 -2.854 19.349 1.00 90.56 73 GLY A N 1
ATOM 572 C CA . GLY A 1 73 ? -7.130 -1.725 20.141 1.00 90.56 73 GLY A CA 1
ATOM 573 C C . GLY A 1 73 ? -7.435 -0.342 19.553 1.00 90.56 73 GLY A C 1
ATOM 574 O O . GLY A 1 73 ? -8.123 -0.212 18.543 1.00 90.56 73 GLY A O 1
ATOM 575 N N . LYS A 1 74 ? -6.921 0.705 20.211 1.00 89.25 74 LYS A N 1
ATOM 576 C CA . LYS A 1 74 ? -7.114 2.115 19.823 1.00 89.25 74 LYS A CA 1
ATOM 577 C C . LYS A 1 74 ? -6.264 2.471 18.599 1.00 89.25 74 LYS A C 1
ATOM 579 O O . LYS A 1 74 ? -5.130 2.013 18.497 1.00 89.25 74 LYS A O 1
ATOM 584 N N . ASN A 1 75 ? -6.746 3.363 17.727 1.00 88.00 75 ASN A N 1
ATOM 585 C CA . ASN A 1 75 ? -6.039 3.757 16.494 1.00 88.00 75 ASN A CA 1
ATOM 586 C C . ASN A 1 75 ? -4.584 4.202 16.733 1.00 88.00 75 ASN A C 1
ATOM 588 O O . ASN A 1 75 ? -3.705 3.787 15.982 1.00 88.00 75 ASN A O 1
ATOM 592 N N . ARG A 1 76 ? -4.307 4.936 17.824 1.00 88.19 76 ARG A N 1
ATOM 593 C CA . ARG A 1 76 ? -2.954 5.401 18.192 1.00 88.19 76 ARG A CA 1
ATOM 594 C C . ARG A 1 76 ? -1.927 4.271 18.340 1.00 88.19 76 ARG A C 1
ATOM 596 O O . ARG A 1 76 ? -0.766 4.483 18.033 1.00 88.19 76 ARG A O 1
ATOM 603 N N . THR A 1 77 ? -2.334 3.081 18.786 1.00 92.81 77 THR A N 1
ATOM 604 C CA . THR A 1 77 ? -1.437 1.913 18.910 1.00 92.81 77 THR A CA 1
ATOM 605 C C . THR A 1 77 ? -1.673 0.875 17.819 1.00 92.81 77 THR A C 1
ATOM 607 O O . THR A 1 77 ? -0.804 0.062 17.523 1.00 92.81 77 THR A O 1
ATOM 610 N N . ARG A 1 78 ? -2.867 0.859 17.228 1.00 93.50 78 ARG A N 1
ATOM 611 C CA . ARG A 1 78 ? -3.279 -0.085 16.188 1.00 93.50 78 ARG A CA 1
ATOM 612 C C . ARG A 1 78 ? -2.653 0.242 14.832 1.00 93.50 78 ARG A C 1
ATOM 614 O O . ARG A 1 78 ? -2.156 -0.671 14.189 1.00 93.50 78 ARG A O 1
ATOM 621 N N . ILE A 1 79 ? -2.645 1.516 14.423 1.00 94.81 79 ILE A N 1
ATOM 622 C CA . ILE A 1 79 ? -2.025 1.963 13.162 1.00 94.81 79 ILE A CA 1
ATOM 623 C C . ILE A 1 79 ? -0.524 1.636 13.130 1.00 94.81 79 ILE A C 1
ATOM 625 O O . ILE A 1 79 ? -0.136 0.888 12.238 1.00 94.81 79 ILE A O 1
ATOM 629 N N . PRO A 1 80 ? 0.318 2.088 14.086 1.00 96.69 80 PRO A N 1
ATOM 630 C CA . PRO A 1 80 ? 1.757 1.827 14.008 1.00 96.69 80 PRO A CA 1
ATOM 631 C C . PRO A 1 80 ? 2.093 0.333 14.056 1.00 96.69 80 PRO A C 1
ATOM 633 O O . PRO A 1 80 ? 2.966 -0.111 13.322 1.00 96.69 80 PRO A O 1
ATOM 636 N N . ARG A 1 81 ? 1.364 -0.475 14.842 1.00 96.62 81 ARG A N 1
ATOM 637 C CA . ARG A 1 81 ? 1.549 -1.937 14.841 1.00 96.62 81 ARG A CA 1
ATOM 638 C C . ARG A 1 81 ? 1.213 -2.569 13.491 1.00 96.62 81 ARG A C 1
ATOM 640 O O . ARG A 1 81 ? 1.940 -3.448 13.046 1.00 96.62 81 ARG A O 1
ATOM 647 N N . PHE A 1 82 ? 0.133 -2.134 12.842 1.00 97.50 82 PHE A N 1
ATOM 648 C CA . PHE A 1 82 ? -0.231 -2.649 11.521 1.00 97.50 82 PHE A CA 1
ATOM 649 C C . PHE A 1 82 ? 0.780 -2.225 10.449 1.00 97.50 82 PHE A C 1
ATOM 651 O O . PHE A 1 82 ? 1.169 -3.048 9.629 1.00 97.50 82 PHE A O 1
ATOM 658 N N . LEU A 1 83 ? 1.260 -0.978 10.498 1.00 98.00 83 LEU A N 1
ATOM 659 C CA . LEU A 1 83 ? 2.322 -0.499 9.608 1.00 98.00 83 LEU A CA 1
ATOM 660 C C . LEU A 1 83 ? 3.629 -1.264 9.817 1.00 98.00 83 LEU A C 1
ATOM 662 O O . LEU A 1 83 ? 4.270 -1.621 8.838 1.00 98.00 83 LEU A O 1
ATOM 666 N N . LEU A 1 84 ? 3.992 -1.582 11.063 1.00 97.94 84 LEU A N 1
ATOM 667 C CA . LEU A 1 84 ? 5.153 -2.422 11.354 1.00 97.94 84 LEU A CA 1
ATOM 668 C C . LEU A 1 84 ? 4.992 -3.827 10.757 1.00 97.94 84 LEU A C 1
ATOM 670 O O . LEU A 1 84 ? 5.922 -4.335 10.143 1.00 97.94 84 LEU A O 1
ATOM 674 N N . MET A 1 85 ? 3.810 -4.441 10.877 1.00 97.25 85 MET A N 1
ATOM 675 C CA . MET A 1 85 ? 3.538 -5.736 10.241 1.00 97.25 85 MET A CA 1
ATOM 676 C C . MET A 1 85 ? 3.654 -5.666 8.715 1.00 97.25 85 MET A C 1
ATOM 678 O O . MET A 1 85 ? 4.267 -6.544 8.116 1.00 97.25 85 MET A O 1
ATOM 682 N N . VAL A 1 86 ? 3.114 -4.618 8.087 1.00 98.06 86 VAL A N 1
ATOM 683 C CA . VAL A 1 86 ? 3.243 -4.401 6.638 1.00 98.06 86 VAL A CA 1
ATOM 684 C C . VAL A 1 86 ? 4.692 -4.154 6.232 1.00 98.06 86 VAL A C 1
ATOM 686 O O . VAL A 1 86 ? 5.118 -4.668 5.202 1.00 98.06 86 VAL A O 1
ATOM 689 N N . PHE A 1 87 ? 5.462 -3.408 7.023 1.00 98.44 87 PHE A N 1
ATOM 690 C CA . PHE A 1 87 ? 6.883 -3.184 6.772 1.00 98.44 87 PHE A CA 1
ATOM 691 C C . PHE A 1 87 ? 7.662 -4.503 6.797 1.00 98.44 87 PHE A C 1
ATOM 693 O O . PHE A 1 87 ? 8.377 -4.801 5.845 1.00 98.44 87 PHE A O 1
ATOM 700 N N . LEU A 1 88 ? 7.463 -5.332 7.828 1.00 98.31 88 LEU A N 1
ATOM 701 C CA . LEU A 1 88 ? 8.106 -6.646 7.931 1.00 98.31 88 LEU A CA 1
ATOM 702 C C . LEU A 1 88 ? 7.681 -7.586 6.795 1.00 98.31 88 LEU A C 1
ATOM 704 O O . LEU A 1 88 ? 8.521 -8.276 6.224 1.00 98.31 88 LEU A O 1
ATOM 708 N N . LEU A 1 89 ? 6.395 -7.583 6.431 1.00 97.00 89 LEU A N 1
ATOM 709 C CA . LEU A 1 89 ? 5.894 -8.342 5.286 1.00 97.00 89 LEU A CA 1
ATOM 710 C C . LEU A 1 89 ? 6.517 -7.857 3.971 1.00 97.00 89 LEU A C 1
ATOM 712 O O . LEU A 1 89 ? 6.897 -8.673 3.144 1.00 97.00 89 LEU A O 1
ATOM 716 N N . SER A 1 90 ? 6.651 -6.544 3.786 1.00 97.44 90 SER A N 1
ATOM 717 C CA . SER A 1 90 ? 7.271 -5.960 2.592 1.00 97.44 90 SER A CA 1
ATOM 718 C C . SER A 1 90 ? 8.746 -6.330 2.496 1.00 97.44 90 SER A C 1
ATOM 720 O O . SER A 1 90 ? 9.204 -6.709 1.427 1.00 97.44 90 SER A O 1
ATOM 722 N N . LEU A 1 91 ? 9.468 -6.294 3.619 1.00 97.44 91 LEU A N 1
ATOM 723 C CA . LEU A 1 91 ? 10.856 -6.739 3.685 1.00 97.44 91 LEU A CA 1
ATOM 724 C C . LEU A 1 91 ? 10.981 -8.221 3.309 1.00 97.44 91 LEU A C 1
ATOM 726 O O . LEU A 1 91 ? 11.854 -8.583 2.529 1.00 97.44 91 LEU A O 1
ATOM 730 N N . LEU A 1 92 ? 10.088 -9.072 3.825 1.00 96.25 92 LEU A N 1
ATOM 731 C CA . LEU A 1 92 ? 10.051 -10.490 3.473 1.00 96.25 92 LEU A CA 1
ATOM 732 C C . LEU A 1 92 ? 9.777 -10.698 1.977 1.00 96.25 92 LEU A C 1
ATOM 734 O O . LEU A 1 92 ? 10.458 -11.503 1.350 1.00 96.25 92 LEU A O 1
ATOM 738 N N . ILE A 1 93 ? 8.806 -9.979 1.405 1.00 95.44 93 ILE A N 1
ATOM 739 C CA . ILE A 1 93 ? 8.472 -10.067 -0.024 1.00 95.44 93 ILE A CA 1
ATOM 740 C C . ILE A 1 93 ? 9.682 -9.679 -0.880 1.00 95.44 93 ILE A C 1
ATOM 742 O O . ILE A 1 93 ? 10.062 -10.460 -1.745 1.00 95.44 93 ILE A O 1
ATOM 746 N N . GLU A 1 94 ? 10.330 -8.550 -0.590 1.00 95.19 94 GLU A N 1
ATOM 747 C CA . GLU A 1 94 ? 11.520 -8.090 -1.318 1.00 95.19 94 GLU A CA 1
ATOM 748 C C . GLU A 1 94 ? 12.694 -9.075 -1.212 1.00 95.19 94 GLU A C 1
ATOM 750 O O . GLU A 1 94 ? 13.367 -9.376 -2.200 1.00 95.19 94 GLU A O 1
ATOM 755 N N . LEU A 1 95 ? 12.923 -9.643 -0.022 1.00 95.19 95 LEU A N 1
ATOM 756 C CA . LEU A 1 95 ? 13.950 -10.668 0.175 1.00 95.19 95 LEU A CA 1
ATOM 757 C C . LEU A 1 95 ? 13.649 -11.920 -0.658 1.00 95.19 95 LEU A C 1
ATOM 759 O O . LEU A 1 95 ? 14.530 -12.432 -1.349 1.00 95.19 95 LEU A O 1
ATOM 763 N N . LEU A 1 96 ? 12.401 -12.387 -0.662 1.00 93.81 96 LEU A N 1
ATOM 764 C CA . LEU A 1 96 ? 11.999 -13.533 -1.476 1.00 93.81 96 LEU A CA 1
ATOM 765 C C . LEU A 1 96 ? 12.069 -13.216 -2.978 1.00 93.81 96 LEU A C 1
ATOM 767 O O . LEU A 1 96 ? 12.514 -14.055 -3.758 1.00 93.81 96 LEU A O 1
ATOM 771 N N . GLN A 1 97 ? 11.706 -12.005 -3.400 1.00 91.94 97 GLN A N 1
ATOM 772 C CA . GLN A 1 97 ? 11.841 -11.564 -4.789 1.00 91.94 97 GLN A CA 1
ATOM 773 C C . GLN A 1 97 ? 13.304 -11.561 -5.247 1.00 91.94 97 GLN A C 1
ATOM 775 O O . GLN A 1 97 ? 13.590 -11.935 -6.387 1.00 91.94 97 GLN A O 1
ATOM 780 N N . SER A 1 98 ? 14.241 -11.223 -4.355 1.00 89.69 98 SER A N 1
ATOM 781 C CA . SER A 1 98 ? 15.668 -11.286 -4.677 1.00 89.69 98 SER A CA 1
ATOM 782 C C . SER A 1 98 ? 16.174 -12.706 -4.940 1.00 89.69 98 SER A C 1
ATOM 784 O O . SER A 1 98 ? 17.017 -12.904 -5.813 1.00 89.69 98 SER A O 1
ATOM 786 N N . SER A 1 99 ? 15.576 -13.714 -4.296 1.00 89.12 99 SER A N 1
ATOM 787 C CA . SER A 1 99 ? 15.893 -15.127 -4.549 1.00 89.12 99 SER A CA 1
ATOM 788 C C . SER A 1 99 ? 15.422 -15.641 -5.919 1.00 89.12 99 SER A C 1
ATOM 790 O O . SER A 1 99 ? 15.953 -16.633 -6.410 1.00 89.12 99 SER A O 1
ATOM 792 N N . VAL A 1 100 ? 14.472 -14.953 -6.567 1.00 87.88 100 VAL A N 1
ATOM 793 C CA . VAL A 1 100 ? 13.956 -15.295 -7.909 1.00 87.88 100 VAL A CA 1
ATOM 794 C C . VAL A 1 100 ? 14.481 -14.360 -9.008 1.00 87.88 100 VAL A C 1
ATOM 796 O O . VAL A 1 100 ? 13.909 -14.283 -10.094 1.00 87.88 100 VAL A O 1
ATOM 799 N N . GLY A 1 101 ? 15.579 -13.644 -8.740 1.00 84.56 101 GLY A N 1
ATOM 800 C CA . GLY A 1 101 ? 16.287 -12.842 -9.740 1.00 84.56 101 GLY A CA 1
ATOM 801 C C . GLY A 1 101 ? 15.774 -11.411 -9.924 1.00 84.56 101 GLY A C 1
ATOM 802 O O . GLY A 1 101 ? 16.120 -10.773 -10.919 1.00 84.56 101 GLY A O 1
ATOM 803 N N . ARG A 1 102 ? 14.965 -10.877 -8.996 1.00 86.44 102 ARG A N 1
ATOM 804 C CA . ARG A 1 102 ? 14.605 -9.446 -8.975 1.00 86.44 102 ARG A CA 1
ATOM 805 C C . ARG A 1 102 ? 15.571 -8.655 -8.091 1.00 86.44 102 ARG A C 1
ATOM 807 O O . ARG A 1 102 ? 16.110 -9.167 -7.121 1.00 86.44 102 ARG A O 1
ATOM 814 N N . SER A 1 103 ? 15.795 -7.384 -8.405 1.00 88.88 103 SER A N 1
ATOM 815 C CA . SER A 1 103 ? 16.556 -6.496 -7.518 1.00 88.88 103 SER A CA 1
ATOM 816 C C . SER A 1 103 ? 15.735 -6.160 -6.274 1.00 88.88 103 SER A C 1
ATOM 818 O O . SER A 1 103 ? 14.557 -5.853 -6.424 1.00 88.88 103 SER A O 1
ATOM 820 N N . PHE A 1 104 ? 16.367 -6.109 -5.104 1.00 93.31 104 PHE A N 1
ATOM 821 C CA . PHE A 1 104 ? 15.758 -5.541 -3.900 1.00 93.31 104 PHE A CA 1
ATOM 822 C C . PHE A 1 104 ? 15.543 -4.026 -4.070 1.00 93.31 104 PHE A C 1
ATOM 824 O O . PHE A 1 104 ? 16.485 -3.307 -4.419 1.00 93.31 104 PHE A O 1
ATOM 831 N N . GLN A 1 105 ? 14.334 -3.527 -3.809 1.00 93.12 105 GLN A N 1
ATOM 832 C CA . GLN A 1 105 ? 13.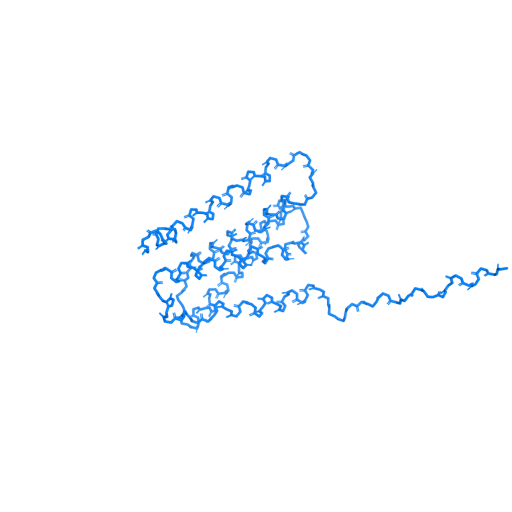950 -2.127 -3.990 1.00 93.12 105 GLN A CA 1
ATOM 833 C C . GLN A 1 105 ? 13.256 -1.548 -2.749 1.00 93.12 105 GLN A C 1
ATOM 835 O O . GLN A 1 105 ? 12.094 -1.810 -2.452 1.00 93.12 105 GLN A O 1
ATOM 840 N N . TRP A 1 106 ? 13.932 -0.623 -2.058 1.00 95.94 106 TRP A N 1
ATOM 841 C CA . TRP A 1 106 ? 13.333 0.131 -0.943 1.00 95.94 106 TRP A CA 1
ATOM 842 C C . TRP A 1 106 ? 12.081 0.923 -1.344 1.00 95.94 106 TRP A C 1
ATOM 844 O O . TRP A 1 106 ? 11.189 1.148 -0.524 1.00 95.94 106 TRP A O 1
ATOM 854 N N . SER A 1 107 ? 12.004 1.342 -2.608 1.00 94.50 107 SER A N 1
ATOM 855 C CA . SER A 1 107 ? 10.843 2.029 -3.172 1.00 94.50 107 SER A CA 1
ATOM 856 C C . SER A 1 107 ? 9.586 1.156 -3.165 1.00 94.50 107 SER A C 1
ATOM 858 O O . SER A 1 107 ? 8.498 1.691 -2.960 1.00 94.50 107 SER A O 1
ATOM 860 N N . ASP A 1 108 ? 9.705 -0.164 -3.304 1.00 95.19 108 ASP A N 1
ATOM 861 C CA . ASP A 1 108 ? 8.564 -1.082 -3.246 1.00 95.19 108 ASP A CA 1
ATOM 862 C C . ASP A 1 108 ? 8.017 -1.199 -1.820 1.00 95.19 108 ASP A C 1
ATOM 864 O O . ASP A 1 108 ? 6.805 -1.112 -1.607 1.00 95.19 108 ASP A O 1
ATOM 868 N N . ILE A 1 109 ? 8.895 -1.229 -0.812 1.00 97.56 109 ILE A N 1
ATOM 869 C CA . ILE A 1 109 ? 8.496 -1.151 0.603 1.00 97.56 109 ILE A CA 1
ATOM 870 C C . ILE A 1 109 ? 7.760 0.166 0.892 1.00 97.56 109 ILE A C 1
ATOM 872 O O . ILE A 1 109 ? 6.704 0.163 1.534 1.00 97.56 109 ILE A O 1
ATOM 876 N N . LEU A 1 110 ? 8.276 1.296 0.394 1.00 97.50 110 LEU A N 1
ATOM 877 C CA . LEU A 1 110 ? 7.617 2.597 0.534 1.00 97.50 110 LEU A CA 1
ATOM 878 C C . LEU A 1 110 ? 6.219 2.593 -0.105 1.00 97.50 110 LEU A C 1
ATOM 880 O O . LEU A 1 110 ? 5.258 3.030 0.529 1.00 97.50 110 LEU A O 1
ATOM 884 N N . ARG A 1 111 ? 6.080 2.062 -1.325 1.00 97.38 111 ARG A N 1
ATOM 885 C CA . ARG A 1 111 ? 4.793 1.948 -2.036 1.00 97.38 111 ARG A CA 1
ATOM 886 C C . ARG A 1 111 ? 3.792 1.085 -1.276 1.00 97.38 111 ARG A C 1
ATOM 888 O O . ARG A 1 111 ? 2.624 1.461 -1.176 1.00 97.38 111 ARG A O 1
ATOM 895 N N . ASN A 1 112 ? 4.238 -0.021 -0.685 1.00 98.19 112 ASN A N 1
ATOM 896 C CA . ASN A 1 112 ? 3.394 -0.888 0.139 1.00 98.19 112 ASN A CA 1
ATOM 897 C C . ASN A 1 112 ? 2.869 -0.147 1.383 1.00 98.19 112 ASN A C 1
ATOM 899 O O . ASN A 1 112 ? 1.690 -0.255 1.742 1.00 98.19 112 ASN A O 1
ATOM 903 N N . ILE A 1 113 ? 3.723 0.654 2.028 1.00 98.38 113 ILE A N 1
ATOM 904 C CA . ILE A 1 113 ? 3.340 1.493 3.172 1.00 98.38 113 ILE A CA 1
ATOM 905 C C . ILE A 1 113 ? 2.360 2.590 2.743 1.00 98.38 113 ILE A C 1
ATOM 907 O O . ILE A 1 113 ? 1.336 2.773 3.403 1.00 98.38 113 ILE A O 1
ATOM 911 N N . LEU A 1 114 ? 2.630 3.292 1.638 1.00 98.06 114 LEU A N 1
ATOM 912 C CA . LEU A 1 114 ? 1.741 4.331 1.105 1.00 98.06 114 LEU A CA 1
ATOM 913 C C . LEU A 1 114 ? 0.368 3.763 0.737 1.00 98.06 114 LEU A C 1
ATOM 915 O O . LEU A 1 114 ? -0.651 4.321 1.142 1.00 98.06 114 LEU A O 1
ATOM 919 N N . GLY A 1 115 ? 0.332 2.616 0.054 1.00 98.19 115 GLY A N 1
ATOM 920 C CA . GLY A 1 115 ? -0.901 1.885 -0.229 1.00 98.19 115 GLY A CA 1
ATOM 921 C C . GLY A 1 115 ? -1.660 1.541 1.048 1.00 98.19 115 GLY A C 1
ATOM 922 O O . GLY A 1 115 ? -2.842 1.846 1.176 1.00 98.19 115 GLY A O 1
ATOM 923 N N . THR A 1 116 ? -0.969 0.996 2.047 1.00 98.38 116 THR A N 1
ATOM 924 C CA . THR A 1 116 ? -1.574 0.658 3.343 1.00 98.38 116 THR A CA 1
ATOM 925 C C . THR A 1 116 ? -2.176 1.874 4.045 1.00 98.38 116 THR A C 1
ATOM 927 O O . THR A 1 116 ? -3.305 1.815 4.539 1.00 98.38 116 THR A O 1
ATOM 930 N N . LEU A 1 117 ? -1.443 2.988 4.090 1.00 97.81 117 LEU A N 1
ATOM 931 C CA . LEU A 1 117 ? -1.915 4.248 4.662 1.00 97.81 117 LEU A CA 1
ATOM 932 C C . LEU A 1 117 ? -3.146 4.767 3.913 1.00 97.81 117 LEU A C 1
ATOM 934 O O . LEU A 1 117 ? -4.119 5.180 4.550 1.00 97.81 117 LEU A O 1
ATOM 938 N N . LEU A 1 118 ? -3.143 4.682 2.581 1.00 97.75 118 LEU A N 1
ATOM 939 C CA . LEU A 1 118 ? -4.283 5.058 1.751 1.00 97.75 118 LEU A CA 1
ATOM 940 C C . LEU A 1 118 ? -5.512 4.213 2.112 1.00 97.75 118 LEU A C 1
ATOM 942 O O . LEU A 1 118 ? -6.551 4.768 2.462 1.00 97.75 118 LEU A O 1
ATOM 946 N N . GLY A 1 119 ? -5.382 2.887 2.168 1.00 97.12 119 GLY A N 1
ATOM 947 C CA . GLY A 1 119 ? -6.482 1.994 2.546 1.00 97.12 119 GLY A CA 1
ATOM 948 C C . GLY A 1 119 ? -7.021 2.246 3.961 1.00 97.12 119 GLY A C 1
ATOM 949 O O . GLY A 1 119 ? -8.237 2.279 4.173 1.00 97.12 119 GLY A O 1
ATOM 950 N N . ILE A 1 120 ? -6.141 2.488 4.943 1.00 95.56 120 ILE A N 1
ATOM 951 C CA . ILE A 1 120 ? -6.551 2.850 6.312 1.00 95.56 120 ILE A CA 1
ATOM 952 C C . ILE A 1 120 ? -7.283 4.194 6.320 1.00 95.56 120 ILE A C 1
ATOM 954 O O . ILE A 1 120 ? -8.325 4.310 6.965 1.00 95.56 120 ILE A O 1
ATOM 958 N N . SER A 1 121 ? -6.764 5.212 5.631 1.00 94.38 121 SER A N 1
ATOM 959 C CA . SER A 1 121 ? -7.386 6.540 5.605 1.00 94.38 121 SER A CA 1
ATOM 960 C C . SER A 1 121 ? -8.771 6.517 4.953 1.00 94.38 121 SER A C 1
ATOM 962 O O . SER A 1 121 ? -9.694 7.103 5.518 1.00 94.38 121 SER A O 1
ATOM 964 N N . ILE A 1 122 ? -8.960 5.743 3.876 1.00 93.44 122 ILE A N 1
ATOM 965 C CA . ILE A 1 122 ? -10.274 5.469 3.271 1.00 93.44 122 ILE A CA 1
ATOM 966 C C . ILE A 1 122 ? -11.214 4.846 4.310 1.00 93.44 122 ILE A C 1
ATOM 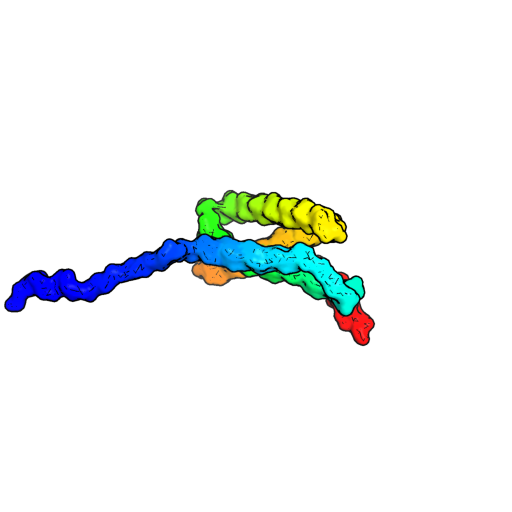968 O O . ILE A 1 122 ? -12.298 5.373 4.562 1.00 93.44 122 ILE A O 1
ATOM 972 N N . LEU A 1 123 ? -10.798 3.762 4.979 1.00 91.81 123 LEU A N 1
ATOM 973 C CA . LEU A 1 123 ? -11.622 3.124 6.011 1.00 91.81 123 LEU A CA 1
ATOM 974 C C . LEU A 1 123 ? -12.007 4.098 7.128 1.00 91.81 123 LEU A C 1
ATOM 976 O O . LEU A 1 123 ? -13.165 4.140 7.535 1.00 91.81 123 LEU A O 1
ATOM 980 N N . LEU A 1 124 ? -11.051 4.873 7.640 1.00 89.12 124 LEU A N 1
ATOM 981 C CA . LEU A 1 124 ? -11.300 5.824 8.720 1.00 89.12 124 LEU A CA 1
ATOM 982 C C . LEU A 1 124 ? -12.223 6.960 8.280 1.00 89.12 124 LEU A C 1
ATOM 984 O O . LEU A 1 124 ? -13.033 7.416 9.087 1.00 89.12 124 LEU A O 1
ATOM 988 N N . HIS A 1 125 ? -12.125 7.411 7.032 1.00 86.12 125 HIS A N 1
ATOM 989 C CA . HIS A 1 125 ? -12.999 8.442 6.484 1.00 86.12 125 HIS A CA 1
ATOM 990 C C . HIS A 1 125 ? -14.458 7.963 6.418 1.00 86.12 125 HIS A C 1
ATOM 992 O O . HIS A 1 125 ? -15.349 8.658 6.905 1.00 86.12 125 HIS A O 1
ATOM 998 N N . PHE A 1 126 ? -14.695 6.746 5.917 1.00 83.62 126 PHE A N 1
ATOM 999 C CA . PHE A 1 126 ? -16.047 6.201 5.734 1.00 83.62 126 PHE A CA 1
ATOM 1000 C C . PHE A 1 126 ? -16.632 5.489 6.974 1.00 83.62 126 PHE A C 1
ATOM 1002 O O . PHE A 1 126 ? -17.833 5.221 7.030 1.00 83.62 126 PHE A O 1
ATOM 1009 N N . GLN A 1 127 ? -15.839 5.199 8.013 1.00 77.19 127 GLN A N 1
ATOM 1010 C CA . GLN A 1 127 ? -16.343 4.620 9.266 1.00 77.19 127 GLN A CA 1
ATOM 1011 C C . GLN A 1 127 ? -16.985 5.684 10.172 1.00 77.19 127 GLN A C 1
ATOM 1013 O O . GLN A 1 127 ? -16.271 6.470 10.794 1.00 77.19 127 GLN A O 1
ATOM 1018 N N . ARG A 1 128 ? -18.329 5.641 10.259 1.00 59.97 128 ARG A N 1
ATOM 1019 C CA . ARG A 1 128 ? -19.269 6.400 11.124 1.00 59.97 128 ARG A CA 1
ATOM 1020 C C . ARG A 1 128 ? -18.803 7.822 11.511 1.00 59.97 128 ARG A C 1
ATOM 1022 O O . ARG A 1 128 ? -17.895 7.959 12.337 1.00 59.97 128 ARG A O 1
ATOM 1029 N N . PRO A 1 129 ? -19.455 8.886 11.000 1.00 56.72 129 PRO A N 1
ATOM 1030 C CA . PRO A 1 129 ? -19.018 10.265 11.192 1.00 56.72 129 PRO A CA 1
ATOM 1031 C C . PRO A 1 129 ? -19.201 10.706 12.649 1.00 56.72 129 PRO A C 1
ATOM 1033 O O . PRO A 1 129 ? -20.224 11.260 13.039 1.00 56.72 129 PRO A O 1
ATO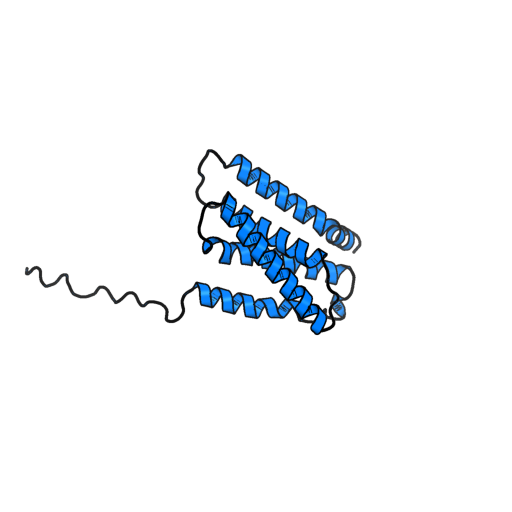M 1036 N N . HIS A 1 130 ? -18.184 10.480 13.478 1.00 58.69 130 HIS A N 1
ATOM 1037 C CA . HIS A 1 130 ? -18.066 11.186 14.743 1.00 58.69 130 HIS A CA 1
ATOM 1038 C C . HIS A 1 130 ? -17.485 12.571 14.433 1.00 58.69 130 HIS A C 1
ATOM 1040 O O . HIS A 1 130 ? -16.321 12.689 14.040 1.00 58.69 130 HIS A O 1
ATOM 1046 N N . LYS A 1 131 ? -18.297 13.618 14.630 1.00 68.44 131 LYS A N 1
ATOM 1047 C CA . LYS A 1 131 ? -17.968 15.022 14.321 1.00 68.44 131 LYS A CA 1
ATOM 1048 C C . LYS A 1 131 ? -16.593 15.532 14.816 1.00 68.44 131 LYS A C 1
ATOM 1050 O O . LYS A 1 131 ? -15.970 16.258 14.048 1.00 68.44 131 LYS A O 1
ATOM 1055 N N . PRO A 1 132 ? -16.051 15.167 16.001 1.00 70.00 132 PRO A N 1
ATOM 1056 C CA . PRO A 1 132 ? -14.864 15.857 16.529 1.00 70.00 132 PRO A CA 1
ATOM 1057 C C . PRO A 1 132 ? -13.546 15.572 15.790 1.00 70.00 132 PRO A C 1
ATOM 1059 O O . PRO A 1 132 ? -12.567 16.275 16.015 1.00 70.00 132 PRO A O 1
ATOM 1062 N N . HIS A 1 133 ? -13.479 14.566 14.908 1.00 79.38 133 HIS A N 1
ATOM 1063 C CA . HIS A 1 133 ? -12.223 14.191 14.235 1.00 79.38 133 HIS A CA 1
ATOM 1064 C C . HIS A 1 133 ? -12.330 14.105 12.708 1.00 79.38 133 HIS A C 1
ATOM 1066 O O . HIS A 1 133 ? -11.434 13.564 12.061 1.00 79.38 133 HIS A O 1
ATOM 1072 N N . TRP A 1 134 ? -13.415 14.612 12.117 1.00 83.31 134 TRP A N 1
ATOM 1073 C CA . TRP A 1 134 ? -13.637 14.539 10.670 1.00 83.31 134 TRP A CA 1
ATOM 1074 C C . TRP A 1 134 ? -12.580 15.320 9.876 1.00 83.31 134 TRP A C 1
ATOM 1076 O O . TRP A 1 134 ? -12.004 14.769 8.940 1.00 83.31 134 TRP A O 1
ATOM 1086 N N . ALA A 1 135 ? -12.239 16.535 10.322 1.00 85.75 135 ALA A N 1
ATOM 1087 C CA . ALA A 1 135 ? -11.197 17.353 9.700 1.00 85.75 135 ALA A CA 1
ATOM 1088 C C . ALA A 1 135 ? -9.845 16.622 9.662 1.00 85.75 135 ALA A C 1
ATOM 1090 O O . ALA A 1 135 ? -9.253 16.492 8.600 1.00 85.75 135 ALA A O 1
ATOM 1091 N N . LEU A 1 136 ? -9.412 16.032 10.784 1.00 86.25 136 LEU A N 1
ATOM 1092 C CA . LEU A 1 136 ? -8.157 15.274 10.850 1.00 86.25 136 LEU A CA 1
ATOM 1093 C C . LEU A 1 136 ? -8.143 14.076 9.888 1.00 86.25 136 LEU A C 1
ATOM 1095 O O . LEU A 1 136 ? -7.124 13.802 9.260 1.00 86.25 136 LEU A O 1
ATOM 1099 N N . ARG A 1 137 ? -9.266 13.356 9.756 1.00 87.12 137 ARG A N 1
ATOM 1100 C CA . ARG A 1 137 ? -9.381 12.217 8.828 1.00 87.12 137 ARG A CA 1
ATOM 1101 C C . ARG A 1 137 ? -9.267 12.666 7.374 1.00 87.12 137 ARG A C 1
ATOM 1103 O O . ARG A 1 137 ? -8.607 11.990 6.593 1.00 87.12 137 ARG A O 1
ATOM 1110 N N . ILE A 1 138 ? -9.887 13.794 7.026 1.00 88.75 138 ILE A N 1
ATOM 1111 C CA . ILE A 1 138 ? -9.783 14.384 5.687 1.00 88.75 138 ILE A CA 1
ATOM 1112 C C . ILE A 1 138 ? -8.373 14.881 5.421 1.00 88.75 138 ILE A C 1
ATOM 1114 O O . ILE A 1 138 ? -7.806 14.523 4.397 1.00 88.75 138 ILE A O 1
ATOM 1118 N N . SER A 1 139 ? -7.780 15.641 6.342 1.00 89.56 139 SER A N 1
ATOM 1119 C CA . SER A 1 139 ? -6.402 16.112 6.207 1.00 89.56 139 SER A CA 1
ATOM 1120 C C . SER A 1 139 ? -5.436 14.948 6.010 1.00 89.56 139 SER A C 1
ATOM 1122 O O . SER A 1 139 ? -4.581 15.014 5.136 1.00 89.56 139 SER A O 1
ATOM 1124 N N . LEU A 1 140 ? -5.611 13.853 6.757 1.00 90.25 140 LEU A N 1
ATOM 1125 C CA . LEU A 1 140 ? -4.811 12.642 6.594 1.00 90.25 140 LEU A CA 1
ATOM 1126 C C . LEU A 1 140 ? -5.020 11.998 5.216 1.00 90.25 140 LEU A C 1
ATOM 1128 O O . LEU A 1 140 ? -4.046 11.658 4.553 1.00 90.25 140 LEU A O 1
ATOM 1132 N N . PHE A 1 141 ? -6.270 11.846 4.773 1.00 92.56 141 PHE A N 1
ATOM 1133 C CA . PHE A 1 141 ? -6.588 11.277 3.462 1.00 92.56 141 PHE A CA 1
ATOM 1134 C C . PHE A 1 141 ? -6.009 12.114 2.314 1.00 92.56 141 PHE A C 1
ATOM 1136 O O . PHE A 1 141 ? -5.386 11.560 1.410 1.00 92.56 141 PHE A O 1
ATOM 1143 N N . ILE A 1 142 ? -6.148 13.441 2.377 1.00 93.00 142 ILE A N 1
ATOM 1144 C CA . ILE A 1 142 ? -5.570 14.370 1.399 1.00 93.00 142 ILE A CA 1
ATOM 1145 C C . ILE A 1 142 ? -4.045 14.270 1.421 1.00 93.00 142 ILE A C 1
ATOM 1147 O O . ILE A 1 142 ? -3.445 14.075 0.371 1.00 93.00 142 ILE A O 1
ATOM 1151 N N . ALA A 1 143 ? -3.414 14.337 2.597 1.00 94.19 143 ALA A N 1
ATOM 1152 C CA . ALA A 1 143 ? -1.959 14.269 2.716 1.00 94.19 143 ALA A CA 1
ATOM 1153 C C . ALA A 1 143 ? -1.390 12.962 2.141 1.00 94.19 143 ALA A C 1
ATOM 1155 O O . ALA A 1 143 ? -0.406 12.990 1.405 1.00 94.19 143 ALA A O 1
ATOM 1156 N N . ILE A 1 144 ? -2.031 11.822 2.418 1.00 94.69 144 ILE A N 1
ATOM 1157 C CA . ILE A 1 144 ? -1.615 10.525 1.867 1.00 94.69 144 ILE A CA 1
ATOM 1158 C C . ILE A 1 144 ? -1.857 10.470 0.358 1.00 94.69 144 ILE A C 1
ATOM 1160 O O . ILE A 1 144 ? -0.999 9.983 -0.372 1.00 94.69 144 ILE A O 1
ATOM 1164 N N . SER A 1 145 ? -2.987 10.990 -0.126 1.00 93.06 145 SER A N 1
ATOM 1165 C CA . SER A 1 145 ? -3.278 11.042 -1.563 1.00 93.06 145 SER A CA 1
ATOM 1166 C C . SER A 1 145 ? -2.252 11.898 -2.309 1.00 93.06 145 SER A C 1
ATOM 1168 O O . SER A 1 145 ? -1.753 11.485 -3.350 1.00 93.06 145 SER A O 1
ATOM 1170 N N . VAL A 1 146 ? -1.865 13.045 -1.743 1.00 94.94 146 VAL A N 1
ATOM 1171 C CA . VAL A 1 146 ? -0.792 13.897 -2.275 1.00 94.94 146 VAL A CA 1
ATOM 1172 C C . VAL A 1 146 ? 0.546 13.158 -2.264 1.00 94.94 146 VAL A C 1
ATOM 1174 O O . VAL A 1 146 ? 1.237 13.160 -3.277 1.00 94.94 146 VAL A O 1
ATOM 1177 N N . ALA A 1 147 ? 0.898 12.474 -1.171 1.00 94.62 147 ALA A N 1
ATOM 1178 C CA . ALA A 1 147 ? 2.129 11.685 -1.103 1.00 94.62 147 ALA A CA 1
ATOM 1179 C C . ALA A 1 147 ? 2.168 10.574 -2.168 1.00 94.62 147 ALA A C 1
ATOM 1181 O O . ALA A 1 147 ? 3.200 10.367 -2.803 1.00 94.62 147 ALA A O 1
ATOM 1182 N N . VAL A 1 148 ? 1.036 9.903 -2.411 1.00 94.00 148 VAL A N 1
ATOM 1183 C CA . VAL A 1 148 ? 0.885 8.924 -3.496 1.00 94.00 148 VAL A CA 1
ATOM 1184 C C . VAL A 1 148 ? 1.073 9.589 -4.860 1.00 94.00 148 VAL A C 1
ATOM 1186 O O . VAL A 1 148 ? 1.826 9.070 -5.675 1.00 94.00 148 VAL A O 1
ATOM 1189 N N . VAL A 1 149 ? 0.449 10.743 -5.116 1.00 93.62 149 VAL A N 1
ATOM 1190 C CA . VAL A 1 149 ? 0.607 11.468 -6.390 1.00 93.62 149 VAL A CA 1
ATOM 1191 C C . VAL A 1 149 ? 2.062 11.874 -6.622 1.00 93.62 149 VAL A C 1
ATOM 1193 O O . VAL A 1 149 ? 2.579 11.633 -7.709 1.00 93.62 149 VAL A O 1
ATOM 1196 N N . ILE A 1 150 ? 2.741 12.416 -5.606 1.00 92.62 150 ILE A N 1
ATOM 1197 C CA . ILE A 1 150 ? 4.160 12.792 -5.686 1.00 92.62 150 ILE A CA 1
ATOM 1198 C C . ILE A 1 150 ? 5.019 11.573 -6.036 1.00 92.62 150 ILE A C 1
ATOM 1200 O O . ILE A 1 150 ? 5.836 11.625 -6.951 1.00 92.62 150 ILE A O 1
ATOM 1204 N N . GLU A 1 151 ? 4.798 10.445 -5.362 1.00 93.25 151 GLU A N 1
ATOM 1205 C CA . GLU A 1 151 ? 5.535 9.204 -5.624 1.00 93.25 151 GLU A CA 1
ATOM 1206 C C . GLU A 1 151 ? 5.228 8.618 -7.024 1.00 93.25 151 GLU A C 1
ATOM 1208 O O . GLU A 1 151 ? 6.029 7.862 -7.590 1.00 93.25 151 GLU A O 1
ATOM 1213 N N . ARG A 1 152 ? 4.097 9.007 -7.629 1.00 93.81 152 ARG A N 1
ATOM 1214 C CA . ARG A 1 152 ? 3.692 8.658 -9.000 1.00 93.81 152 ARG A CA 1
ATOM 1215 C C . ARG A 1 152 ? 4.061 9.699 -10.065 1.00 93.81 152 ARG A C 1
ATOM 1217 O O . ARG A 1 152 ? 3.822 9.415 -11.236 1.00 93.81 152 ARG A O 1
ATOM 1224 N N . ILE A 1 153 ? 4.711 10.823 -9.739 1.00 90.62 153 ILE A N 1
ATOM 1225 C CA . ILE A 1 153 ? 5.167 11.813 -10.744 1.00 90.62 153 ILE A CA 1
ATOM 1226 C C . ILE A 1 153 ? 5.957 11.167 -11.900 1.00 90.62 153 ILE A C 1
ATOM 1228 O O . ILE A 1 153 ? 5.588 11.410 -13.048 1.00 90.62 153 ILE A O 1
ATOM 1232 N N . PRO A 1 154 ? 6.928 10.256 -11.665 1.00 87.94 154 PRO A N 1
ATOM 1233 C CA . PRO A 1 154 ? 7.677 9.639 -12.763 1.00 87.94 154 PRO A CA 1
ATOM 1234 C C . PRO A 1 154 ? 6.816 8.806 -13.722 1.00 87.94 154 PRO A C 1
ATOM 1236 O O . PRO A 1 154 ? 7.217 8.552 -14.855 1.00 87.94 154 PRO A O 1
ATOM 1239 N N . LEU A 1 155 ? 5.656 8.313 -13.273 1.00 86.69 155 LEU A N 1
ATOM 1240 C CA . LEU A 1 155 ? 4.686 7.648 -14.144 1.00 86.69 155 LEU A CA 1
ATOM 1241 C C . LEU A 1 155 ? 3.941 8.677 -15.003 1.00 86.69 155 LEU A C 1
ATOM 1243 O O . LEU A 1 155 ? 3.765 8.450 -16.195 1.00 86.69 155 LEU A O 1
ATOM 1247 N N . ILE A 1 156 ? 3.524 9.792 -14.400 1.00 87.50 156 ILE A N 1
ATOM 1248 C CA . ILE A 1 156 ? 2.792 10.871 -15.076 1.00 87.50 156 ILE A CA 1
ATOM 1249 C C . ILE A 1 156 ? 3.651 11.480 -16.188 1.00 87.50 156 ILE A C 1
ATOM 1251 O O . ILE A 1 156 ? 3.176 11.623 -17.309 1.00 87.50 156 ILE A O 1
ATOM 1255 N N . GLU A 1 157 ? 4.924 11.759 -15.907 1.00 88.69 157 GLU A N 1
ATOM 1256 C CA . GLU A 1 157 ? 5.875 12.283 -16.896 1.00 88.69 157 GLU A CA 1
ATOM 1257 C C . GLU A 1 157 ? 6.016 11.344 -18.100 1.00 88.69 157 GLU A C 1
ATOM 1259 O O . GLU A 1 157 ? 5.936 11.782 -19.244 1.00 88.69 157 GLU A O 1
ATOM 1264 N N . LYS A 1 158 ? 6.148 10.035 -17.848 1.00 87.00 158 LYS A N 1
ATOM 1265 C CA . LYS A 1 158 ? 6.268 9.020 -18.905 1.00 87.00 158 LYS A CA 1
ATOM 1266 C C . LYS A 1 158 ? 4.997 8.851 -19.730 1.00 87.00 158 LYS A C 1
ATOM 1268 O O . LYS A 1 158 ? 5.092 8.505 -20.900 1.00 87.00 158 LYS A O 1
ATOM 1273 N N . LEU A 1 159 ? 3.824 9.040 -19.125 1.00 86.81 159 LEU A N 1
ATOM 1274 C CA . LEU A 1 159 ? 2.546 9.029 -19.839 1.00 86.81 159 LEU A CA 1
ATOM 1275 C C . LEU A 1 159 ? 2.374 10.282 -20.701 1.00 86.81 159 LEU A C 1
ATOM 1277 O O . LEU A 1 159 ? 1.825 10.185 -21.790 1.00 86.81 159 LEU A O 1
ATOM 1281 N N . ALA A 1 160 ? 2.846 11.437 -20.228 1.00 88.56 160 ALA A N 1
ATOM 1282 C CA . ALA A 1 160 ? 2.785 12.695 -20.969 1.00 88.56 160 ALA A CA 1
ATOM 1283 C C . ALA A 1 160 ? 3.769 12.750 -22.151 1.00 88.56 160 ALA A C 1
ATOM 1285 O O . ALA A 1 160 ? 3.591 13.568 -23.047 1.00 88.56 160 ALA A O 1
ATOM 1286 N N . SER A 1 161 ? 4.803 11.904 -22.143 1.00 86.06 161 SER A N 1
ATOM 1287 C CA . SER A 1 161 ? 5.798 11.798 -23.216 1.00 86.06 161 SER A CA 1
ATOM 1288 C C . SER A 1 161 ? 5.481 10.739 -24.283 1.00 86.06 161 SER A C 1
ATOM 1290 O O . SER A 1 161 ? 6.345 10.474 -25.119 1.00 86.06 161 SER A O 1
ATOM 1292 N N . LEU A 1 162 ? 4.324 10.069 -24.200 1.00 80.31 162 LEU A N 1
ATOM 1293 C CA . LEU A 1 162 ? 3.824 9.150 -25.235 1.00 80.31 162 LEU A CA 1
ATOM 1294 C C . LEU A 1 162 ? 3.252 9.923 -26.425 1.00 80.31 162 LEU A C 1
ATOM 1296 O O . LEU A 1 162 ? 3.447 9.433 -27.557 1.00 80.31 162 LEU A O 1
#

Sequence (162 aa):
MSVQEELITKPPKSRPLIPFPVILVVVFSILSALFFVPVPKWMSGPLGAAILNTGHIIFFSVFAMAFYRFTKGKNRTRIPRFLLMVFLLSLLIELLQSSVGRSFQWSDILRNILGTLLGISILLHFQRPHKPHWALRISLFIAISVAVVIERIPLIEKLASL

Foldseek 3Di:
DDPPPVPDDPPPPPDPPDDPVVVVVVVLVVVLVVLLDDQDPVLPDPLSVLVVLLVLLQSLLVVLLSPLVVFDDDCVVSVVVVLVVQLVVQVVSLVVSVVSPDHRDPLSSVSSSLSNQLNVLVCVQPPDDPPPCNVVSVVSNVVSVVVVVVSSVSNVVVVVVD